Protein AF-A0A955HHZ6-F1 (afdb_monomer)

pLDDT: mean 84.8, std 12.8, range [32.69, 95.88]

Foldseek 3Di:
DDDPPDDPCVVPPDDPDDDAPQNCVVVVQKDWPQVLLVVLPDPATEIEGNVVLVQLCQDDPVPVVDDSSVSVSQVNNQVVVQCVVPVPDQKGWDWDQGDRPPDGIFIKIWHWDHNDPVRGIYIYIYGDDD

Radius of gyration: 17.29 Å; Cα contacts (8 Å, |Δi|>4): 188; chains: 1; bounding box: 43×33×48 Å

Nearest PDB structures (foldseek):
  3wfp-assembly9_A  TM=2.732E-01  e=7.046E-01  Aquifex aeolicus VF5
  1uzx-assembly1_A  TM=2.539E-01  e=1.707E+00  Saccharomyces cerevisiae
  7z0s-assembly1_E  TM=3.407E-01  e=3.421E+00  Escherichia coli K-12
  3r42-assembly1_A  TM=2.459E-01  e=2.656E+00  Saccharomyces cerevisiae
  1ygr-assembly1_A  TM=2.178E-01  e=4.998E+00  Homo sapiens

Sequence (130 aa):
MKTTNDNSSDFFGNPVSIYTGQQAIEDGLLVEVTETAREAGFNWPVALTAEVWADIQAIPASQSHQDVSGRLWDVLSMLFFAIRRHKDAQRIDYSIIMHVGRKTNYFLTAEITLWNTDGAPMMVIKKRTV

Structure (mmCIF, N/CA/C/O backbone):
data_AF-A0A955HHZ6-F1
#
_entry.id   AF-A0A955HHZ6-F1
#
loop_
_atom_site.group_PDB
_atom_site.id
_atom_site.type_symbol
_atom_site.label_atom_id
_atom_site.label_alt_id
_atom_site.label_comp_id
_atom_site.label_asym_id
_atom_site.label_entity_id
_atom_site.label_seq_id
_atom_site.pdbx_PDB_ins_code
_atom_site.Cartn_x
_atom_site.Cartn_y
_atom_site.Cartn_z
_atom_site.occupancy
_atom_site.B_iso_or_equiv
_atom_site.auth_seq_id
_atom_site.auth_comp_id
_atom_site.auth_asym_id
_atom_site.auth_atom_id
_atom_site.pdbx_PDB_model_num
ATOM 1 N N . MET A 1 1 ? -24.095 14.228 26.379 1.00 36.22 1 MET A N 1
ATOM 2 C CA . MET A 1 1 ? -24.636 12.953 25.860 1.00 36.22 1 MET A CA 1
ATOM 3 C C . MET A 1 1 ? -23.479 11.980 25.719 1.00 36.22 1 MET A C 1
ATOM 5 O O . MET A 1 1 ? -22.591 12.255 24.929 1.00 36.22 1 MET A O 1
ATOM 9 N N . LYS A 1 2 ? -23.425 10.924 26.539 1.00 32.69 2 LYS A N 1
ATOM 10 C CA . LYS A 1 2 ? -22.454 9.831 26.387 1.00 32.69 2 LYS A CA 1
ATOM 11 C C . LYS A 1 2 ? -23.170 8.713 25.629 1.00 32.69 2 LYS A C 1
ATOM 13 O O . LYS A 1 2 ? -24.117 8.151 26.165 1.00 32.69 2 LYS A O 1
ATOM 18 N N . THR A 1 3 ? -22.793 8.456 24.384 1.00 38.00 3 THR A N 1
ATOM 19 C CA . THR A 1 3 ? -23.260 7.281 23.643 1.00 38.00 3 THR A CA 1
ATOM 20 C C . THR A 1 3 ? -22.438 6.085 24.104 1.00 38.00 3 THR A C 1
ATOM 22 O O . THR A 1 3 ? -21.290 5.929 23.698 1.00 38.00 3 THR A O 1
ATOM 25 N N . THR A 1 4 ? -23.008 5.283 25.001 1.00 44.34 4 THR A N 1
ATOM 26 C CA . THR A 1 4 ? -22.549 3.916 25.264 1.00 44.34 4 THR A CA 1
ATOM 27 C C . THR A 1 4 ? -22.795 3.119 23.990 1.00 44.34 4 THR A C 1
ATOM 29 O O . THR A 1 4 ? -23.947 2.937 23.608 1.00 44.34 4 THR A O 1
ATOM 32 N N . ASN A 1 5 ? -21.731 2.717 23.304 1.00 53.72 5 ASN A N 1
ATOM 33 C CA . ASN A 1 5 ? -21.819 1.825 22.156 1.00 53.72 5 ASN A CA 1
ATOM 34 C C . ASN A 1 5 ? -20.865 0.656 22.398 1.00 53.72 5 ASN A C 1
ATOM 36 O O . ASN A 1 5 ? -19.811 0.568 21.785 1.00 53.72 5 ASN A O 1
ATOM 40 N N . ASP A 1 6 ? -21.240 -0.183 23.354 1.00 57.75 6 ASP A N 1
ATOM 41 C CA . ASP A 1 6 ? -20.723 -1.537 23.517 1.00 57.75 6 ASP A CA 1
ATOM 42 C C . ASP A 1 6 ? -21.920 -2.475 23.363 1.00 57.75 6 ASP A C 1
ATOM 44 O O . ASP A 1 6 ? -23.035 -2.069 23.693 1.00 57.75 6 ASP A O 1
ATOM 48 N N . ASN A 1 7 ? -21.676 -3.688 22.855 1.00 54.22 7 ASN A N 1
ATOM 49 C CA . ASN A 1 7 ? -22.589 -4.845 22.731 1.00 54.22 7 ASN A CA 1
ATOM 50 C C . ASN A 1 7 ? -22.816 -5.350 21.289 1.00 54.22 7 ASN A C 1
ATOM 52 O O . ASN A 1 7 ? -23.887 -5.849 20.954 1.00 54.22 7 ASN A O 1
ATOM 56 N N . SER A 1 8 ? -21.802 -5.300 20.420 1.00 57.69 8 SER A N 1
ATOM 57 C CA . SER A 1 8 ? -21.743 -6.207 19.256 1.00 57.69 8 SER A CA 1
ATOM 58 C C . SER A 1 8 ? -21.331 -7.634 19.665 1.00 57.69 8 SER A C 1
ATOM 60 O O . SER A 1 8 ? -21.800 -8.610 19.076 1.00 57.69 8 SER A O 1
ATOM 62 N N . SER A 1 9 ? -20.514 -7.760 20.717 1.00 58.25 9 SER A N 1
ATOM 63 C CA . SER A 1 9 ? -20.051 -9.022 21.316 1.00 58.25 9 SER A CA 1
ATOM 64 C C . SER A 1 9 ? -21.165 -9.843 21.970 1.00 58.25 9 SER A C 1
ATOM 66 O O . SER A 1 9 ? -21.110 -11.068 21.944 1.00 58.25 9 SER A O 1
ATOM 68 N N . ASP A 1 10 ? -22.204 -9.194 22.502 1.00 64.06 10 ASP A N 1
ATOM 69 C CA . ASP A 1 10 ? -23.335 -9.876 23.152 1.00 64.06 10 ASP A CA 1
ATOM 70 C C . ASP A 1 10 ? -24.246 -10.609 22.157 1.00 64.06 10 ASP A C 1
ATOM 72 O O . ASP A 1 10 ? -24.939 -11.554 22.528 1.00 64.06 10 ASP A O 1
ATOM 76 N N . PHE A 1 11 ? -24.250 -10.189 20.886 1.00 62.09 11 PHE A N 1
ATOM 77 C CA . PHE A 1 11 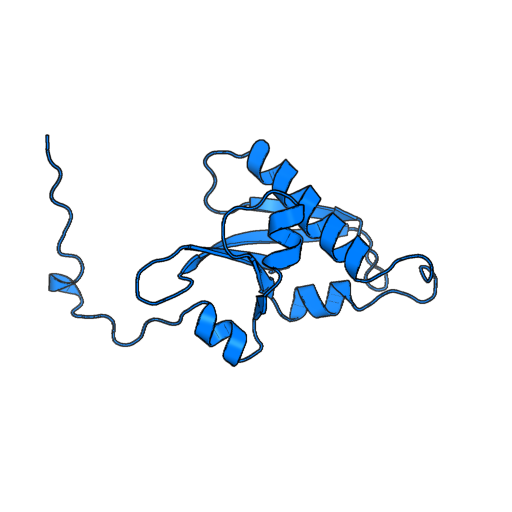? -25.103 -10.776 19.851 1.00 62.09 11 PHE A CA 1
ATOM 78 C C . PHE A 1 11 ? -24.387 -11.854 19.023 1.00 62.09 11 PHE A C 1
ATOM 80 O O . PHE A 1 11 ? -25.002 -12.854 18.659 1.00 62.09 11 PHE A O 1
ATOM 87 N N . PHE A 1 12 ? -23.094 -11.675 18.731 1.00 71.00 12 PHE A N 1
ATOM 88 C CA . PHE A 1 12 ? -22.313 -12.597 17.890 1.00 71.00 12 PHE A CA 1
ATOM 89 C C . PHE A 1 12 ? -21.302 -13.460 18.665 1.00 71.00 12 PHE A C 1
ATOM 91 O O . PHE A 1 12 ? -20.676 -14.338 18.072 1.00 71.00 12 PHE A O 1
ATOM 98 N N . GLY A 1 13 ? -21.155 -13.251 19.978 1.00 71.56 13 GLY A N 1
ATOM 99 C CA . GLY A 1 13 ? -20.085 -13.853 20.773 1.00 71.56 13 GLY A CA 1
ATOM 100 C C . GLY A 1 13 ? -18.715 -13.233 20.474 1.00 71.56 13 GLY A C 1
ATOM 101 O O . GLY A 1 13 ? -18.577 -12.325 19.651 1.00 71.56 13 GLY A O 1
ATOM 102 N N . ASN A 1 14 ? -17.678 -13.720 21.159 1.00 76.12 14 ASN A N 1
ATOM 103 C CA . ASN A 1 14 ? -16.305 -13.300 20.877 1.00 76.12 14 ASN A CA 1
ATOM 104 C C . ASN A 1 14 ? -15.889 -13.742 19.458 1.00 76.12 14 ASN A C 1
ATOM 106 O O . ASN A 1 14 ? -16.220 -14.863 19.060 1.00 76.12 14 ASN A O 1
ATOM 110 N N . PRO A 1 15 ? -15.136 -12.914 18.709 1.00 74.00 15 PRO A N 1
ATOM 111 C CA . PRO A 1 15 ? -14.604 -13.294 17.403 1.00 74.00 15 PRO A CA 1
ATOM 112 C C . PRO A 1 15 ? -13.842 -14.624 17.471 1.00 74.00 15 PRO A C 1
ATOM 114 O O . PRO A 1 15 ? -12.986 -14.806 18.335 1.00 74.00 15 PRO A O 1
ATOM 117 N N . VAL A 1 16 ? -14.133 -15.547 16.547 1.00 76.56 16 VAL A N 1
ATOM 118 C CA . VAL A 1 16 ? -13.488 -16.877 16.494 1.00 76.56 16 VAL A CA 1
ATOM 119 C C . VAL A 1 16 ? -12.017 -16.771 16.072 1.00 76.56 16 VAL A C 1
ATOM 121 O O . VAL A 1 16 ? -11.183 -17.553 16.521 1.00 76.56 16 VAL A O 1
ATOM 124 N N . SER A 1 17 ? -11.686 -15.799 15.219 1.00 72.56 17 SER A N 1
ATOM 125 C CA . SER A 1 17 ? -10.315 -15.457 14.839 1.00 72.56 17 SER A CA 1
ATOM 126 C C . SER A 1 17 ? -10.266 -14.035 14.274 1.00 72.56 17 SER A C 1
ATOM 128 O O . SER A 1 17 ? -11.177 -13.629 13.549 1.00 72.56 17 SER A O 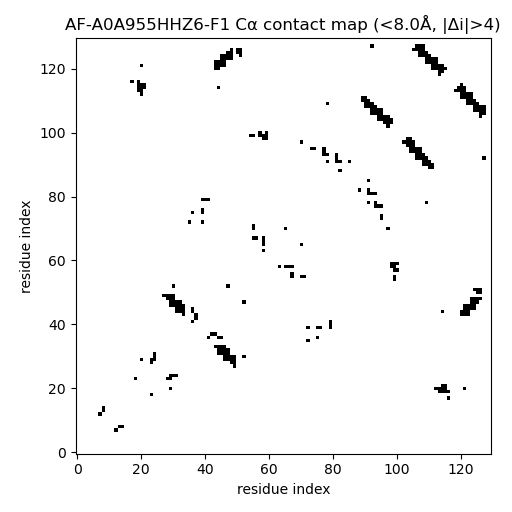1
ATOM 130 N N . ILE A 1 18 ? -9.218 -13.281 14.611 1.00 78.12 18 ILE A N 1
ATOM 131 C CA . ILE A 1 18 ? -8.914 -11.963 14.043 1.00 78.12 18 ILE A CA 1
ATOM 132 C C . ILE A 1 18 ? -7.622 -12.122 13.251 1.00 78.12 18 ILE A C 1
ATOM 134 O O . ILE A 1 18 ? -6.581 -12.409 13.839 1.00 78.12 18 ILE A O 1
ATOM 138 N N . TYR A 1 19 ? -7.699 -11.939 11.933 1.00 79.81 19 TYR A N 1
ATOM 139 C CA . TYR A 1 19 ? -6.524 -11.972 11.070 1.00 79.81 19 TYR A CA 1
ATOM 140 C C . TYR A 1 19 ? -5.868 -10.593 11.040 1.00 79.81 19 TYR A C 1
ATOM 142 O O . TYR A 1 19 ? -6.513 -9.607 10.672 1.00 79.81 19 TYR A O 1
ATOM 150 N N . THR A 1 20 ? -4.617 -10.509 11.480 1.00 86.06 20 THR A N 1
ATOM 151 C CA . THR A 1 20 ? -3.920 -9.231 11.673 1.00 86.06 20 THR A CA 1
ATOM 152 C C . THR A 1 20 ? -2.969 -8.917 10.521 1.00 86.06 20 THR A C 1
ATOM 154 O O . THR A 1 20 ? -2.496 -9.808 9.816 1.00 86.06 20 THR A O 1
ATOM 157 N N . GLY A 1 21 ? -2.640 -7.635 10.340 1.00 81.38 21 GLY A N 1
ATOM 158 C CA . GLY A 1 21 ? -1.599 -7.211 9.403 1.00 81.38 21 GLY A CA 1
ATOM 159 C C . GLY A 1 21 ? -0.248 -7.866 9.702 1.00 81.38 21 GLY A C 1
ATOM 160 O O . GLY A 1 21 ? 0.457 -8.245 8.772 1.00 81.38 21 GLY A O 1
ATOM 161 N N . GLN A 1 22 ? 0.069 -8.082 10.982 1.00 85.50 22 GLN A N 1
ATOM 162 C CA . GLN A 1 22 ? 1.270 -8.813 11.385 1.00 85.50 22 GLN A CA 1
ATOM 163 C C . GLN A 1 22 ? 1.276 -10.259 10.857 1.00 85.50 22 GLN A C 1
ATOM 165 O O . GLN A 1 22 ? 2.258 -10.674 10.247 1.00 85.50 22 GLN A O 1
ATOM 170 N N . GLN A 1 23 ? 0.171 -10.997 11.010 1.00 85.81 23 GLN A N 1
ATOM 171 C CA . GLN A 1 23 ? 0.050 -12.356 10.461 1.00 85.81 23 GLN A CA 1
ATOM 172 C C . GLN A 1 23 ? 0.168 -12.358 8.933 1.00 85.81 23 GLN A C 1
ATOM 174 O O . GLN A 1 23 ? 0.853 -13.198 8.363 1.00 85.81 23 GLN A O 1
ATOM 179 N N . ALA A 1 24 ? -0.420 -11.369 8.259 1.00 86.50 24 ALA A N 1
ATOM 180 C CA . ALA A 1 24 ? -0.322 -11.251 6.806 1.00 86.50 24 ALA A CA 1
ATOM 181 C C . ALA A 1 24 ? 1.108 -10.977 6.301 1.00 86.50 24 ALA A C 1
ATOM 183 O O . ALA A 1 24 ? 1.441 -11.359 5.177 1.00 86.50 24 ALA A O 1
ATOM 184 N N . ILE A 1 25 ? 1.958 -10.327 7.104 1.00 89.38 25 ILE A N 1
ATOM 185 C CA . ILE A 1 25 ? 3.392 -10.187 6.804 1.00 89.38 25 ILE A CA 1
ATOM 186 C C . ILE A 1 25 ? 4.119 -11.512 7.023 1.00 89.38 25 ILE A C 1
ATOM 188 O O . ILE A 1 25 ? 4.919 -11.907 6.177 1.00 89.38 25 ILE A O 1
ATOM 192 N N . GLU A 1 26 ? 3.840 -12.201 8.131 1.00 88.75 26 GLU A N 1
ATOM 193 C CA . GLU A 1 26 ? 4.430 -13.511 8.441 1.00 88.75 26 GLU A CA 1
ATOM 194 C C . GLU A 1 26 ? 4.105 -14.547 7.349 1.00 88.75 26 GLU A C 1
ATOM 196 O O . GLU A 1 26 ? 4.977 -15.316 6.944 1.00 88.75 26 GLU A O 1
ATOM 201 N N . ASP A 1 27 ? 2.894 -14.485 6.789 1.00 89.00 27 ASP A N 1
ATOM 202 C CA . ASP A 1 27 ? 2.440 -15.315 5.668 1.00 89.00 27 ASP A CA 1
ATOM 203 C C . ASP A 1 27 ? 2.995 -14.863 4.298 1.00 89.00 27 ASP A C 1
ATOM 205 O O . ASP A 1 27 ? 2.747 -15.503 3.274 1.00 89.00 27 ASP A O 1
ATOM 209 N N . GLY A 1 28 ? 3.735 -13.748 4.242 1.00 88.50 28 GLY A N 1
ATOM 210 C CA . GLY A 1 28 ? 4.322 -13.200 3.014 1.00 88.50 28 GLY A CA 1
ATOM 211 C C . GLY A 1 28 ? 3.314 -12.566 2.049 1.00 88.50 28 GLY A C 1
ATOM 212 O O . GLY A 1 28 ? 3.647 -12.308 0.891 1.00 88.50 28 GLY A O 1
ATOM 213 N N . LEU A 1 29 ? 2.083 -12.307 2.497 1.00 91.56 29 LEU A N 1
ATOM 214 C CA . LEU A 1 29 ? 1.045 -11.638 1.704 1.00 91.56 29 LEU A CA 1
ATOM 215 C C . LEU A 1 29 ? 1.241 -10.120 1.676 1.00 91.56 29 LEU A C 1
ATOM 217 O O . LEU A 1 29 ? 0.887 -9.463 0.689 1.00 91.56 29 LEU A O 1
ATOM 221 N N . LEU A 1 30 ? 1.806 -9.572 2.753 1.00 93.12 30 LEU A N 1
ATOM 222 C CA . LEU A 1 30 ? 2.147 -8.166 2.907 1.00 93.12 30 LEU A CA 1
ATOM 223 C C . LEU A 1 30 ? 3.656 -7.981 3.079 1.00 93.12 30 LEU A C 1
ATOM 225 O O . LEU A 1 30 ? 4.335 -8.772 3.724 1.00 93.12 30 LEU A O 1
ATOM 229 N N . VAL A 1 31 ? 4.167 -6.889 2.524 1.00 94.19 31 VAL A N 1
ATOM 230 C CA . VAL A 1 31 ? 5.549 -6.439 2.666 1.00 94.19 31 VAL A CA 1
ATOM 231 C C . VAL A 1 31 ? 5.527 -5.108 3.394 1.00 94.19 31 VAL A C 1
ATOM 233 O O . VAL A 1 31 ? 4.962 -4.131 2.895 1.00 94.19 31 VAL A O 1
ATOM 236 N N . GLU A 1 32 ? 6.114 -5.076 4.587 1.00 94.38 32 GLU A N 1
ATOM 237 C CA . GLU A 1 32 ? 6.219 -3.856 5.379 1.00 94.38 32 GLU A CA 1
ATOM 238 C C . GLU A 1 32 ? 7.209 -2.873 4.741 1.00 94.38 32 GLU A C 1
ATOM 240 O O . GLU A 1 32 ? 8.330 -3.234 4.387 1.00 94.38 32 GLU A O 1
ATOM 245 N N . VAL A 1 33 ? 6.794 -1.611 4.619 1.00 95.19 33 VAL A N 1
ATOM 246 C CA . VAL A 1 33 ? 7.599 -0.503 4.078 1.00 95.19 33 VAL A CA 1
ATOM 247 C C . VAL A 1 33 ? 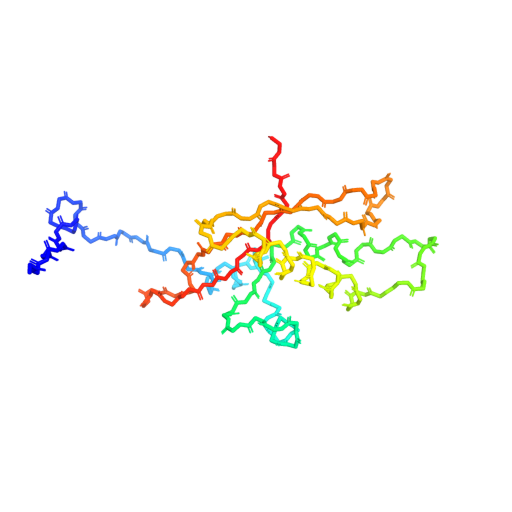7.568 0.727 4.991 1.00 95.19 33 VAL A C 1
ATOM 249 O O . VAL A 1 33 ? 7.766 1.857 4.544 1.00 95.19 33 VAL A O 1
ATOM 252 N N . THR A 1 34 ? 7.307 0.514 6.285 1.00 93.56 34 THR A N 1
ATOM 253 C CA . THR A 1 34 ? 7.104 1.570 7.288 1.00 93.56 34 THR A CA 1
ATOM 254 C C . THR A 1 34 ? 8.271 2.557 7.358 1.00 93.56 34 THR A C 1
ATOM 256 O O . THR A 1 34 ? 8.031 3.757 7.458 1.00 93.56 34 THR A O 1
ATOM 259 N N . GLU A 1 35 ? 9.520 2.096 7.257 1.00 94.06 35 GLU A N 1
ATOM 260 C CA . GLU A 1 35 ? 10.696 2.976 7.339 1.00 94.06 35 GLU A CA 1
ATOM 261 C C . GLU A 1 35 ? 10.717 4.018 6.209 1.00 94.06 35 GLU A C 1
ATOM 263 O O . GLU A 1 35 ? 10.743 5.218 6.475 1.00 94.06 35 GLU A O 1
ATOM 268 N N . THR A 1 36 ? 10.574 3.593 4.950 1.00 93.75 36 THR A N 1
ATOM 269 C CA . THR A 1 36 ? 10.480 4.521 3.807 1.00 93.75 36 THR A CA 1
ATOM 270 C C . THR A 1 36 ? 9.197 5.356 3.853 1.00 93.75 36 THR A C 1
ATOM 272 O O . THR A 1 36 ? 9.187 6.523 3.465 1.00 93.75 36 THR A O 1
ATOM 275 N N . ALA A 1 37 ? 8.095 4.800 4.362 1.00 93.25 37 ALA A N 1
ATOM 276 C CA . ALA A 1 37 ? 6.855 5.552 4.528 1.00 93.25 37 ALA A CA 1
ATOM 277 C C . ALA A 1 37 ? 6.992 6.689 5.555 1.00 93.25 37 ALA A C 1
ATOM 279 O O . ALA A 1 37 ? 6.443 7.771 5.341 1.00 93.25 37 ALA A O 1
ATOM 280 N N . ARG A 1 38 ? 7.760 6.501 6.633 1.00 93.88 38 ARG A N 1
ATOM 281 C CA . ARG A 1 38 ? 8.052 7.577 7.594 1.00 93.88 38 ARG A CA 1
ATOM 282 C C . ARG A 1 38 ? 8.791 8.733 6.938 1.00 93.88 38 ARG A C 1
ATOM 284 O O . ARG A 1 38 ? 8.422 9.885 7.157 1.00 93.88 38 ARG A O 1
ATOM 291 N N . GLU A 1 39 ? 9.770 8.436 6.090 1.00 92.06 39 GLU A N 1
ATOM 292 C CA . GLU A 1 39 ? 10.489 9.451 5.311 1.00 92.06 39 GLU A CA 1
ATOM 293 C C . GLU A 1 39 ? 9.551 10.216 4.363 1.00 92.06 39 GLU A C 1
ATOM 295 O O . GLU A 1 39 ? 9.675 11.432 4.212 1.00 92.06 39 GLU A O 1
ATOM 300 N N . ALA A 1 40 ? 8.562 9.533 3.777 1.00 89.44 40 ALA A N 1
ATOM 301 C CA . ALA A 1 40 ? 7.532 10.145 2.935 1.00 89.44 40 ALA A CA 1
ATOM 302 C C . ALA A 1 40 ? 6.451 10.924 3.724 1.00 89.44 40 ALA A C 1
ATOM 304 O O . ALA A 1 40 ? 5.586 11.560 3.118 1.00 89.44 40 ALA A O 1
ATOM 305 N N . GLY A 1 41 ? 6.492 10.906 5.064 1.00 90.06 41 GLY A N 1
ATOM 306 C CA . GLY A 1 41 ? 5.606 11.680 5.941 1.00 90.06 41 GLY A CA 1
ATOM 307 C C . GLY A 1 41 ? 4.426 10.909 6.544 1.00 90.06 41 GLY A C 1
ATOM 308 O O . GLY A 1 41 ? 3.489 11.533 7.051 1.00 90.06 41 GLY A O 1
ATOM 309 N N . PHE A 1 42 ? 4.437 9.574 6.500 1.00 91.56 42 PHE A N 1
ATOM 310 C CA . PHE A 1 42 ? 3.423 8.738 7.146 1.00 91.56 42 PHE A CA 1
ATOM 311 C C . PHE A 1 42 ? 3.756 8.480 8.622 1.00 91.56 42 PHE A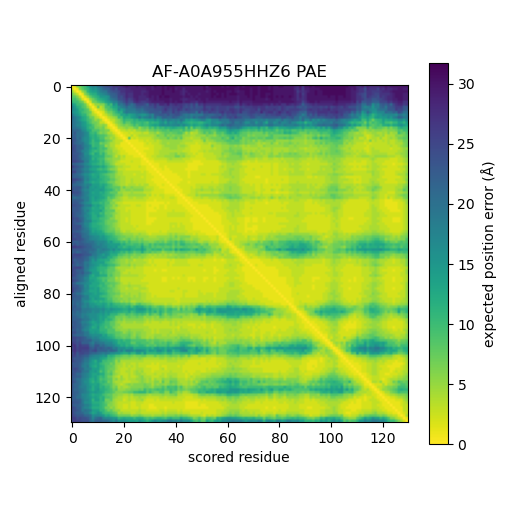 C 1
ATOM 313 O O . PHE A 1 42 ? 4.889 8.173 8.980 1.00 91.56 42 PHE A O 1
ATOM 320 N N . ASN A 1 43 ? 2.736 8.551 9.484 1.00 89.75 43 ASN A N 1
ATOM 321 C CA . ASN A 1 43 ? 2.873 8.299 10.927 1.00 89.75 43 ASN A CA 1
ATOM 322 C C . ASN A 1 43 ? 2.428 6.891 11.355 1.00 89.75 43 ASN A C 1
ATOM 324 O O . ASN A 1 43 ? 2.672 6.492 12.492 1.00 89.75 43 ASN A O 1
ATOM 328 N N . TRP A 1 44 ? 1.742 6.156 10.482 1.00 89.00 44 TRP A N 1
ATOM 329 C CA . TRP A 1 44 ? 1.249 4.805 10.756 1.00 89.00 44 TRP A CA 1
ATOM 330 C C . TRP A 1 44 ? 2.089 3.765 10.011 1.00 89.00 44 TRP A C 1
ATOM 332 O O . TRP A 1 44 ? 2.664 4.112 8.977 1.00 89.00 44 TRP A O 1
ATOM 342 N N . PRO A 1 45 ? 2.149 2.509 10.494 1.00 92.44 45 PRO A N 1
ATOM 343 C CA . PRO A 1 45 ? 2.736 1.408 9.738 1.00 92.44 45 PRO A CA 1
ATOM 344 C C . PRO A 1 45 ? 2.112 1.298 8.348 1.00 92.44 45 PRO A C 1
ATOM 346 O O . PRO A 1 45 ? 0.890 1.423 8.201 1.00 92.44 45 PRO A O 1
ATOM 349 N N . VAL A 1 46 ? 2.946 1.062 7.335 1.00 94.56 46 VAL A N 1
ATOM 350 C CA . VAL A 1 46 ? 2.508 0.942 5.938 1.00 94.56 46 VAL A CA 1
ATOM 351 C C . VAL A 1 46 ? 3.028 -0.360 5.353 1.00 94.56 46 VAL A C 1
ATOM 353 O O . VAL A 1 46 ? 4.215 -0.663 5.458 1.00 94.56 46 VAL A O 1
ATOM 356 N N . ALA A 1 47 ? 2.146 -1.110 4.698 1.00 95.69 47 ALA A N 1
ATOM 357 C CA . ALA A 1 47 ? 2.503 -2.296 3.936 1.00 95.69 47 ALA A CA 1
ATOM 358 C C . ALA A 1 47 ? 1.943 -2.264 2.517 1.00 95.69 47 ALA A C 1
ATOM 360 O O . ALA A 1 47 ? 0.913 -1.655 2.225 1.00 95.69 47 ALA A O 1
ATOM 361 N N . LEU A 1 48 ? 2.628 -2.982 1.638 1.00 95.88 48 LEU A N 1
ATOM 362 C CA . LEU A 1 48 ? 2.212 -3.265 0.273 1.00 95.88 48 LEU A CA 1
ATOM 363 C C . LEU A 1 48 ? 1.813 -4.732 0.176 1.00 95.88 48 LEU A C 1
ATOM 365 O O . LEU A 1 48 ? 2.449 -5.586 0.782 1.00 95.88 48 LEU A O 1
ATOM 369 N N . THR A 1 49 ? 0.818 -5.061 -0.639 1.00 95.38 49 THR A N 1
ATOM 370 C CA . THR A 1 49 ? 0.620 -6.469 -1.030 1.00 95.38 49 THR A CA 1
ATOM 371 C C . THR A 1 49 ? 1.842 -7.005 -1.777 1.00 95.38 49 THR A C 1
ATOM 373 O O . THR A 1 49 ? 2.481 -6.259 -2.524 1.00 95.38 49 THR A O 1
ATOM 376 N N . ALA A 1 50 ? 2.115 -8.304 -1.648 1.00 93.00 50 ALA A N 1
ATOM 377 C CA . ALA A 1 50 ? 3.201 -8.974 -2.362 1.00 93.00 50 ALA A CA 1
ATOM 378 C C . ALA A 1 50 ? 3.135 -8.760 -3.887 1.00 93.00 50 ALA A C 1
ATOM 380 O O . ALA A 1 50 ? 4.172 -8.619 -4.529 1.00 93.00 50 ALA A O 1
ATOM 381 N N . GLU A 1 51 ? 1.929 -8.657 -4.463 1.00 93.56 51 GLU A N 1
ATOM 382 C CA . GLU A 1 51 ? 1.747 -8.333 -5.885 1.00 93.56 51 GLU A CA 1
ATOM 383 C C . GLU A 1 51 ? 2.306 -6.945 -6.232 1.00 93.56 51 GLU A C 1
ATOM 385 O O . GLU A 1 51 ? 3.098 -6.807 -7.162 1.00 93.56 51 GLU A O 1
ATOM 390 N N . VAL A 1 52 ? 1.935 -5.913 -5.467 1.00 93.94 52 VAL A N 1
ATOM 391 C 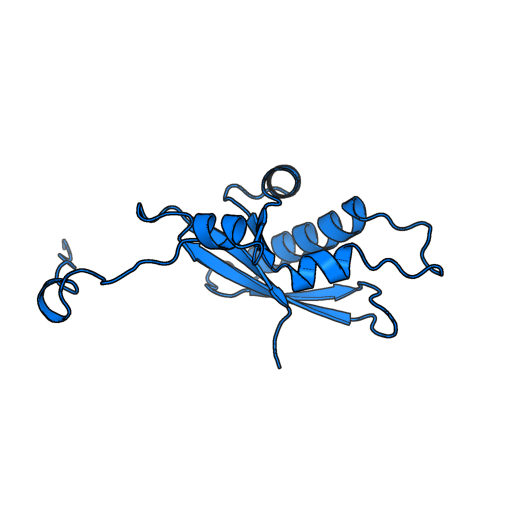CA . VAL A 1 52 ? 2.439 -4.547 -5.684 1.00 93.94 52 VAL A CA 1
ATOM 392 C C . VAL A 1 52 ? 3.952 -4.496 -5.477 1.00 93.94 52 VAL A C 1
ATOM 394 O O . VAL A 1 52 ? 4.657 -3.860 -6.257 1.00 93.94 52 VAL A O 1
ATOM 397 N N . TRP A 1 53 ? 4.469 -5.198 -4.467 1.00 95.19 53 TRP A N 1
ATOM 398 C CA . TRP A 1 53 ? 5.908 -5.274 -4.223 1.00 95.19 53 TRP A CA 1
ATOM 399 C C . TRP A 1 53 ? 6.672 -5.955 -5.368 1.00 95.19 53 TRP A C 1
ATOM 401 O O . TRP A 1 53 ? 7.746 -5.496 -5.764 1.00 95.19 53 TRP A O 1
ATOM 411 N N . ALA A 1 54 ? 6.122 -7.026 -5.941 1.00 93.31 54 ALA A N 1
ATOM 412 C CA . ALA A 1 54 ? 6.691 -7.674 -7.118 1.00 93.31 54 ALA A CA 1
ATOM 413 C C . ALA A 1 54 ? 6.681 -6.738 -8.340 1.00 93.31 54 ALA A C 1
ATOM 415 O O . ALA A 1 54 ? 7.685 -6.640 -9.045 1.00 93.31 54 ALA A O 1
ATOM 416 N N . ASP A 1 55 ? 5.590 -5.997 -8.551 1.00 92.50 55 ASP A N 1
ATOM 417 C CA . ASP A 1 55 ? 5.461 -5.031 -9.649 1.00 92.50 55 ASP A CA 1
ATOM 418 C C . ASP A 1 55 ? 6.459 -3.856 -9.513 1.00 92.50 55 ASP A C 1
ATOM 420 O O . ASP A 1 55 ? 7.028 -3.404 -10.512 1.00 92.50 55 ASP A O 1
ATOM 424 N N . ILE A 1 56 ? 6.733 -3.391 -8.288 1.00 92.00 56 ILE A N 1
ATOM 425 C CA . ILE A 1 56 ? 7.763 -2.373 -8.011 1.00 92.00 56 ILE A CA 1
ATOM 426 C C . ILE A 1 56 ? 9.153 -2.897 -8.401 1.00 92.00 56 ILE A C 1
ATOM 428 O O . ILE A 1 56 ? 9.897 -2.199 -9.093 1.00 92.00 56 ILE A O 1
ATOM 432 N N . GLN A 1 57 ? 9.483 -4.135 -8.017 1.00 91.88 57 GLN A N 1
ATOM 433 C CA . GLN A 1 57 ? 10.769 -4.771 -8.330 1.00 91.88 57 GLN A CA 1
ATOM 434 C C . GLN A 1 57 ? 10.931 -5.133 -9.814 1.00 91.88 57 GLN A C 1
ATOM 436 O O . GLN A 1 57 ? 12.055 -5.233 -10.306 1.00 91.88 57 GLN A O 1
ATOM 441 N N . ALA A 1 58 ? 9.830 -5.313 -10.547 1.00 90.44 58 ALA A N 1
ATOM 442 C CA . ALA A 1 58 ? 9.825 -5.661 -11.965 1.00 90.44 58 ALA A CA 1
ATOM 443 C C . ALA A 1 58 ? 10.178 -4.455 -12.861 1.00 90.44 58 ALA A C 1
ATOM 445 O O . ALA A 1 58 ? 9.345 -3.925 -13.604 1.00 90.44 58 ALA A O 1
ATOM 446 N N . ILE A 1 59 ? 11.433 -4.005 -12.794 1.00 86.00 59 ILE A N 1
ATOM 447 C CA . ILE A 1 59 ? 11.958 -2.905 -13.611 1.00 86.00 59 ILE A CA 1
ATOM 448 C C . ILE A 1 59 ? 12.289 -3.423 -15.020 1.00 86.00 59 ILE A C 1
ATOM 450 O O . ILE A 1 59 ? 13.129 -4.313 -15.167 1.00 86.00 59 ILE A O 1
ATOM 454 N N . PRO A 1 60 ? 11.658 -2.894 -16.087 1.00 84.50 60 PRO A N 1
ATOM 455 C CA . PRO A 1 60 ? 12.001 -3.272 -17.451 1.00 84.50 60 PRO A CA 1
ATOM 456 C C . PRO A 1 60 ? 13.444 -2.887 -17.786 1.00 84.50 60 PRO A C 1
ATOM 458 O O . PRO A 1 60 ? 13.890 -1.798 -17.433 1.00 84.50 60 PRO A O 1
ATOM 461 N N . ALA A 1 61 ? 14.142 -3.716 -18.567 1.00 83.25 61 ALA A N 1
ATOM 462 C CA . ALA A 1 61 ? 15.519 -3.438 -18.994 1.00 83.25 61 ALA A CA 1
ATOM 463 C C . ALA A 1 61 ? 15.670 -2.100 -19.747 1.00 83.25 61 ALA A C 1
ATOM 465 O O . ALA A 1 61 ? 16.722 -1.473 -19.693 1.00 83.25 61 ALA A O 1
ATOM 466 N N . SER A 1 62 ? 14.608 -1.632 -20.415 1.00 81.75 62 SER A N 1
ATOM 467 C CA . SER A 1 62 ? 14.572 -0.324 -21.082 1.00 81.75 62 SER A CA 1
ATOM 468 C C . SER A 1 62 ? 14.583 0.868 -20.119 1.00 81.75 62 SER A C 1
ATOM 470 O O . SER A 1 62 ? 14.806 1.986 -20.562 1.00 81.75 62 SER A O 1
ATOM 472 N N . GLN A 1 63 ? 14.313 0.639 -18.831 1.00 81.12 63 GLN A N 1
ATOM 473 C CA . GLN A 1 63 ? 14.268 1.639 -17.764 1.00 81.12 63 GLN A CA 1
ATOM 474 C C . GLN A 1 63 ? 15.337 1.351 -16.698 1.00 81.12 63 GLN A C 1
ATOM 476 O O . GLN A 1 63 ? 15.102 1.546 -15.510 1.00 81.12 63 GLN A O 1
ATOM 481 N N . SER A 1 64 ? 16.524 0.888 -17.107 1.00 78.50 64 SER A N 1
ATOM 482 C CA . SER A 1 64 ? 17.624 0.505 -16.201 1.00 78.50 64 SER A CA 1
ATOM 483 C C . SER A 1 64 ? 18.152 1.638 -15.312 1.00 78.50 64 SER A C 1
ATOM 485 O O . SER A 1 64 ? 18.946 1.389 -14.413 1.00 78.50 64 SER A O 1
ATOM 487 N N . HIS A 1 65 ? 17.756 2.882 -15.586 1.00 83.56 65 HIS A N 1
ATOM 488 C CA . HIS A 1 65 ? 18.065 4.041 -14.753 1.00 83.56 65 HIS A CA 1
ATOM 489 C C . HIS A 1 65 ? 17.122 4.183 -13.545 1.00 83.56 65 HIS A C 1
ATOM 491 O O . HIS A 1 65 ? 17.356 5.044 -12.701 1.00 83.56 65 HIS A O 1
ATOM 497 N N . GLN A 1 66 ? 16.018 3.429 -13.500 1.00 87.19 66 GLN A N 1
ATOM 498 C CA . GLN A 1 66 ? 15.108 3.394 -12.358 1.00 87.19 66 GLN A CA 1
ATOM 499 C C . GLN A 1 66 ? 15.584 2.355 -11.348 1.00 87.19 66 GLN A C 1
ATOM 501 O O . GLN A 1 66 ? 16.104 1.304 -11.722 1.00 87.19 66 GLN A O 1
ATOM 506 N N . ASP A 1 67 ? 15.334 2.624 -10.075 1.00 90.81 67 ASP A N 1
ATOM 507 C CA . ASP A 1 67 ? 15.595 1.716 -8.971 1.00 90.81 67 ASP A CA 1
ATOM 508 C C . ASP A 1 67 ? 14.304 1.378 -8.206 1.00 90.81 67 ASP A C 1
ATOM 510 O O . ASP A 1 67 ? 13.245 1.992 -8.373 1.00 90.81 67 ASP A O 1
ATOM 514 N N . VAL A 1 68 ? 14.389 0.338 -7.376 1.00 92.31 68 VAL A N 1
ATOM 515 C CA . VAL A 1 68 ? 13.265 -0.150 -6.563 1.00 92.31 68 VAL A CA 1
ATOM 516 C C . VAL A 1 68 ? 12.851 0.912 -5.540 1.00 92.31 68 VAL A C 1
ATOM 518 O O . VAL A 1 68 ? 11.660 1.154 -5.351 1.00 92.31 68 VAL A O 1
ATOM 521 N N . SER A 1 69 ? 13.831 1.584 -4.931 1.00 92.56 69 SER A N 1
ATOM 522 C CA . SER A 1 69 ? 13.615 2.630 -3.930 1.00 92.56 69 SER A CA 1
ATOM 523 C C . SER A 1 69 ? 12.880 3.841 -4.506 1.00 92.56 69 SER A C 1
ATOM 525 O O . SER A 1 69 ? 11.924 4.310 -3.892 1.00 92.56 69 SER A O 1
ATOM 527 N N . GLY A 1 70 ? 13.247 4.312 -5.703 1.00 92.25 70 GLY A N 1
ATOM 528 C CA . GLY A 1 70 ? 12.556 5.411 -6.377 1.00 92.25 70 GLY A CA 1
ATOM 529 C C . GLY A 1 70 ? 11.116 5.062 -6.748 1.00 92.25 70 GLY A C 1
ATOM 530 O O . GLY A 1 70 ? 10.207 5.850 -6.505 1.00 92.25 70 GLY A O 1
ATOM 531 N N . ARG A 1 71 ? 10.865 3.842 -7.237 1.00 93.75 71 ARG A N 1
ATOM 532 C CA . ARG A 1 71 ? 9.494 3.378 -7.518 1.00 93.75 71 ARG A CA 1
ATOM 533 C C . ARG A 1 71 ? 8.637 3.281 -6.258 1.00 93.75 71 ARG A C 1
ATOM 535 O O . ARG A 1 71 ? 7.468 3.665 -6.280 1.00 93.75 71 ARG A O 1
ATOM 542 N N . LEU A 1 72 ? 9.207 2.791 -5.157 1.00 95.12 72 LEU A N 1
ATOM 543 C CA . LEU A 1 72 ? 8.538 2.795 -3.855 1.00 95.12 72 LEU A CA 1
ATOM 544 C C . LEU A 1 72 ? 8.225 4.230 -3.407 1.00 95.12 72 LEU A C 1
ATOM 546 O O . LEU A 1 72 ? 7.117 4.509 -2.946 1.00 95.12 72 LEU A O 1
ATOM 550 N N . TRP A 1 73 ? 9.169 5.150 -3.596 1.00 95.06 73 TRP A N 1
ATOM 551 C CA . TRP A 1 73 ? 8.979 6.558 -3.273 1.00 95.06 73 TRP A CA 1
ATOM 552 C C . TRP A 1 73 ? 7.843 7.199 -4.076 1.00 95.06 73 TRP A C 1
ATOM 554 O O . TRP A 1 73 ? 7.030 7.931 -3.507 1.00 95.06 73 TRP A O 1
ATOM 564 N N . ASP A 1 74 ? 7.734 6.885 -5.369 1.00 93.50 74 ASP A N 1
ATOM 565 C CA . ASP A 1 74 ? 6.641 7.346 -6.230 1.00 93.50 74 ASP A CA 1
ATOM 566 C C . ASP A 1 74 ? 5.279 6.849 -5.722 1.00 93.50 74 ASP A C 1
ATOM 568 O O . ASP A 1 74 ? 4.326 7.627 -5.618 1.00 93.50 74 ASP A O 1
ATOM 572 N N . VAL A 1 75 ? 5.188 5.566 -5.347 1.00 94.81 75 VAL A N 1
ATOM 573 C CA . VAL A 1 75 ? 3.975 4.949 -4.781 1.00 94.81 75 VAL A CA 1
ATOM 574 C C . VAL A 1 75 ? 3.529 5.665 -3.503 1.00 94.81 75 VAL A C 1
ATOM 576 O O . VAL A 1 75 ? 2.347 6.000 -3.371 1.00 94.81 75 VAL A O 1
ATOM 579 N N . LEU A 1 76 ? 4.461 5.909 -2.578 1.00 95.50 76 LEU A N 1
ATOM 580 C CA . LEU A 1 76 ? 4.191 6.525 -1.276 1.00 95.50 76 LEU A CA 1
ATOM 581 C C . LEU A 1 76 ? 3.875 8.020 -1.399 1.00 95.50 76 LEU A C 1
ATOM 583 O O . LEU A 1 76 ? 2.893 8.498 -0.829 1.00 95.50 76 LEU A O 1
ATOM 587 N N . SER A 1 77 ? 4.657 8.758 -2.186 1.00 94.06 77 SER A N 1
ATOM 588 C CA . SER A 1 77 ? 4.469 10.199 -2.385 1.00 94.06 77 SER A CA 1
ATOM 589 C C . SER A 1 77 ? 3.134 10.501 -3.063 1.00 94.06 77 SER A C 1
ATOM 591 O O . SER A 1 77 ? 2.405 11.402 -2.641 1.00 94.06 77 SER A O 1
ATOM 593 N N . MET A 1 78 ? 2.762 9.723 -4.086 1.00 94.12 78 MET A N 1
ATOM 594 C CA . MET A 1 78 ? 1.471 9.893 -4.757 1.00 94.12 78 MET A CA 1
ATOM 595 C C . MET A 1 78 ? 0.294 9.570 -3.839 1.00 94.12 78 MET A C 1
ATOM 597 O O . MET A 1 78 ? -0.710 10.286 -3.866 1.00 94.12 78 MET A O 1
ATOM 601 N N . LEU A 1 79 ? 0.427 8.560 -2.977 1.00 94.19 79 LEU A N 1
ATOM 602 C CA . LEU A 1 79 ? -0.575 8.285 -1.953 1.00 94.19 79 LEU A CA 1
ATOM 603 C C . LEU A 1 79 ? -0.711 9.448 -0.969 1.00 94.19 79 LEU A C 1
ATOM 605 O O . LEU A 1 79 ? -1.826 9.869 -0.664 1.00 94.19 79 LEU A O 1
ATOM 609 N N . PHE A 1 80 ? 0.406 10.007 -0.504 1.00 92.00 80 PHE A N 1
ATOM 610 C CA . PHE A 1 80 ? 0.391 11.138 0.419 1.00 92.00 80 PHE A CA 1
ATOM 611 C C . PHE A 1 80 ? -0.352 12.343 -0.178 1.00 92.00 80 PHE A C 1
ATOM 613 O O . PHE A 1 80 ? -1.205 12.949 0.479 1.00 92.00 80 PHE A O 1
ATOM 620 N N . PHE A 1 81 ? -0.111 12.661 -1.454 1.00 92.25 81 PHE A N 1
ATOM 621 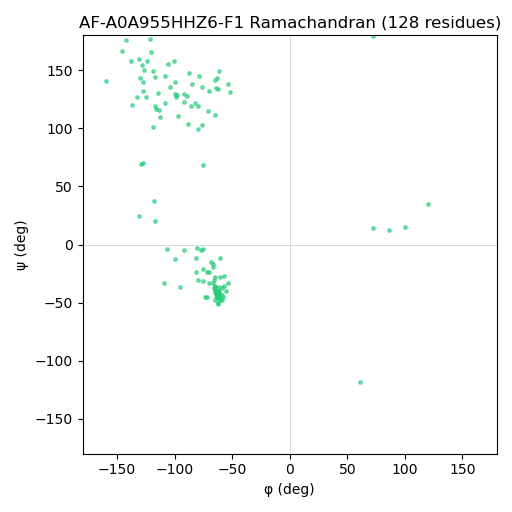C CA . PHE A 1 81 ? -0.868 13.704 -2.151 1.00 92.25 81 PHE A CA 1
ATOM 622 C C . PHE A 1 81 ? -2.354 13.358 -2.310 1.00 92.25 81 PHE A C 1
ATOM 624 O O . PHE A 1 81 ? -3.202 14.239 -2.131 1.00 92.25 81 PHE A O 1
ATOM 631 N N . ALA A 1 82 ? -2.689 12.098 -2.599 1.00 92.12 82 ALA A N 1
ATOM 632 C CA . ALA A 1 82 ? -4.073 11.648 -2.722 1.00 92.12 82 ALA A CA 1
ATOM 633 C C . ALA A 1 82 ? -4.840 11.769 -1.391 1.00 92.12 82 ALA A C 1
ATOM 635 O O . ALA A 1 82 ? -5.934 12.335 -1.367 1.00 92.12 82 ALA A O 1
ATOM 636 N N . ILE A 1 83 ? -4.242 11.350 -0.271 1.00 91.44 83 ILE A N 1
ATOM 637 C CA . ILE A 1 83 ? -4.826 11.484 1.076 1.00 91.44 83 ILE A CA 1
ATOM 638 C C . ILE A 1 83 ? -5.113 12.952 1.399 1.00 91.44 83 ILE A C 1
ATOM 640 O O . ILE A 1 83 ? -6.200 13.299 1.857 1.00 91.44 83 ILE A O 1
ATOM 644 N N . ARG A 1 84 ? -4.169 13.854 1.107 1.00 89.50 84 ARG A N 1
ATOM 645 C CA . ARG A 1 84 ? -4.349 15.293 1.368 1.00 89.50 84 ARG A CA 1
ATOM 646 C C . ARG A 1 84 ? -5.527 15.899 0.606 1.00 89.50 84 ARG A C 1
ATOM 648 O O . ARG A 1 84 ? -6.100 16.884 1.076 1.00 89.50 84 ARG A O 1
ATOM 655 N N . ARG A 1 85 ? -5.877 15.328 -0.550 1.00 89.56 85 ARG A N 1
ATOM 656 C CA . ARG A 1 85 ? -7.023 15.733 -1.373 1.00 89.56 85 ARG A CA 1
ATOM 657 C C . ARG A 1 85 ? -8.350 15.139 -0.883 1.00 89.56 85 ARG A C 1
ATOM 659 O O . ARG A 1 85 ? -9.393 15.733 -1.136 1.00 89.56 85 ARG A O 1
ATOM 666 N N . HIS A 1 86 ? -8.312 14.017 -0.165 1.00 84.69 86 HIS A N 1
ATOM 667 C CA . HIS A 1 86 ? -9.480 13.241 0.260 1.00 84.69 86 HIS A CA 1
ATOM 668 C C . HIS A 1 86 ? -9.433 12.945 1.770 1.00 84.69 86 HIS A C 1
ATOM 670 O O . HIS A 1 86 ? -9.236 11.808 2.188 1.00 84.69 86 HIS A O 1
ATOM 676 N N . LYS A 1 87 ? -9.613 13.984 2.597 1.00 74.00 87 LYS A N 1
ATOM 677 C CA . LYS A 1 87 ? -9.373 13.928 4.054 1.00 74.00 87 LYS A CA 1
ATOM 678 C C . LYS A 1 87 ? -10.323 13.026 4.855 1.00 74.00 87 LYS A C 1
ATOM 680 O O . LYS A 1 87 ? -9.945 12.611 5.942 1.00 74.00 87 LYS A O 1
ATOM 685 N N . ASP A 1 88 ? -11.491 12.690 4.307 1.00 80.38 88 ASP A N 1
ATOM 686 C CA . ASP A 1 88 ? -12.542 11.924 5.003 1.00 80.38 88 ASP A CA 1
ATOM 687 C C . ASP A 1 88 ? -12.834 10.564 4.345 1.00 80.38 88 ASP A C 1
ATOM 689 O O . ASP A 1 88 ? -13.907 9.985 4.513 1.00 80.38 88 ASP A O 1
ATOM 693 N N . ALA A 1 89 ? -11.898 10.050 3.546 1.00 82.44 89 ALA A N 1
ATOM 694 C CA . ALA A 1 89 ? -12.075 8.790 2.838 1.00 82.44 89 ALA A CA 1
ATOM 695 C C . ALA A 1 89 ? -11.406 7.625 3.584 1.00 82.44 89 ALA A C 1
ATOM 697 O O . ALA A 1 89 ? -10.223 7.668 3.907 1.00 82.44 89 ALA A O 1
ATOM 698 N N . GLN A 1 90 ? -12.163 6.546 3.804 1.00 83.38 90 GLN A N 1
ATOM 699 C CA . GLN A 1 90 ? -11.639 5.286 4.358 1.00 83.38 90 GLN A CA 1
ATOM 700 C C . GLN A 1 90 ? -10.828 4.477 3.337 1.00 83.38 90 GLN A C 1
ATOM 702 O O . GLN A 1 90 ? -10.029 3.617 3.702 1.00 83.38 90 GLN A O 1
ATOM 707 N N . ARG A 1 91 ? -11.053 4.754 2.051 1.00 89.81 91 ARG A N 1
ATOM 708 C CA . ARG A 1 91 ? -10.396 4.116 0.917 1.00 89.81 91 ARG A CA 1
ATOM 709 C C . ARG A 1 91 ? -9.935 5.192 -0.053 1.00 89.81 91 ARG A C 1
ATOM 711 O O . ARG A 1 91 ? -10.743 6.011 -0.490 1.00 89.81 91 ARG A O 1
ATOM 718 N N . ILE A 1 92 ? -8.656 5.161 -0.408 1.00 92.69 92 ILE A N 1
ATOM 719 C CA . ILE A 1 92 ? -8.047 6.106 -1.344 1.00 92.69 92 ILE A CA 1
ATOM 720 C C . ILE A 1 92 ? -7.651 5.354 -2.603 1.00 92.69 92 ILE A C 1
ATOM 722 O O . ILE A 1 92 ? -6.699 4.578 -2.596 1.00 92.69 92 ILE A O 1
ATOM 726 N N . ASP A 1 93 ? -8.368 5.609 -3.690 1.00 92.88 93 ASP A N 1
ATOM 727 C CA . ASP A 1 93 ? -7.973 5.133 -5.009 1.00 92.88 93 ASP A CA 1
ATOM 728 C C . ASP A 1 93 ? -7.119 6.204 -5.695 1.00 92.88 93 ASP A C 1
ATOM 730 O O . ASP A 1 93 ? -7.508 7.371 -5.779 1.00 92.88 93 ASP A O 1
ATOM 734 N N . TYR A 1 94 ? -5.960 5.808 -6.212 1.00 93.31 94 TYR A N 1
ATOM 735 C CA . TYR A 1 94 ? -5.049 6.699 -6.922 1.00 93.31 94 TYR A CA 1
ATOM 736 C C . TYR A 1 94 ? -4.335 5.962 -8.054 1.00 93.31 94 TYR A C 1
ATOM 738 O O . TYR A 1 94 ? -4.390 4.737 -8.171 1.00 93.31 94 TYR A O 1
ATOM 746 N N . SER A 1 95 ? -3.700 6.722 -8.939 1.00 92.25 95 SER A N 1
ATOM 747 C CA . SER A 1 95 ? -2.948 6.174 -10.063 1.00 92.25 95 SER A CA 1
ATOM 748 C C . SER A 1 95 ? -1.565 6.784 -10.123 1.00 92.25 95 SER A C 1
ATOM 750 O O . SER A 1 95 ? -1.418 7.989 -9.915 1.00 92.25 95 SER A O 1
ATOM 752 N N . ILE A 1 96 ? -0.586 5.970 -10.490 1.00 91.94 96 ILE A N 1
ATOM 753 C CA . ILE A 1 96 ? 0.786 6.398 -10.741 1.00 91.94 96 ILE A CA 1
ATOM 754 C C . ILE A 1 96 ? 1.219 5.980 -12.143 1.00 91.94 96 ILE A C 1
ATOM 756 O O . ILE A 1 96 ? 0.666 5.047 -12.736 1.00 91.94 96 ILE A O 1
ATOM 760 N N . ILE A 1 97 ? 2.228 6.670 -12.662 1.00 88.69 97 ILE A N 1
ATOM 761 C CA . ILE A 1 97 ? 2.935 6.252 -13.868 1.00 88.69 97 ILE A CA 1
ATOM 762 C C . ILE A 1 97 ? 4.057 5.323 -13.415 1.00 88.69 97 ILE A C 1
ATOM 764 O O . ILE A 1 97 ? 5.066 5.776 -12.889 1.00 88.69 97 ILE A O 1
ATOM 768 N N . MET A 1 98 ? 3.871 4.019 -13.596 1.00 86.88 98 MET A N 1
ATOM 769 C CA . MET A 1 98 ? 4.875 3.012 -13.269 1.00 86.88 98 MET A CA 1
ATOM 770 C C . MET A 1 98 ? 4.927 1.982 -14.389 1.00 86.88 98 MET A C 1
ATOM 772 O O . MET A 1 98 ? 3.935 1.324 -14.705 1.00 86.88 98 MET A O 1
ATOM 776 N N . HIS A 1 99 ? 6.100 1.855 -15.005 1.00 82.00 99 HIS A N 1
ATOM 777 C CA . HIS A 1 99 ? 6.309 0.926 -16.105 1.00 82.00 99 HIS A CA 1
ATOM 778 C C . HIS A 1 99 ? 6.439 -0.501 -15.580 1.00 82.00 99 HIS A C 1
ATOM 780 O O . HIS A 1 99 ? 7.506 -0.902 -15.109 1.00 82.00 99 HIS A O 1
ATOM 786 N N . VAL A 1 100 ? 5.362 -1.267 -15.727 1.00 80.00 100 VAL A N 1
ATOM 787 C CA . VAL A 1 100 ? 5.320 -2.701 -15.436 1.00 80.00 100 VAL A CA 1
ATOM 788 C C . VAL A 1 100 ? 4.978 -3.422 -16.739 1.00 80.00 100 VAL A C 1
ATOM 790 O O . VAL A 1 100 ? 3.839 -3.413 -17.219 1.00 80.00 100 VAL A O 1
ATOM 793 N N . GLY A 1 101 ? 6.000 -3.991 -17.383 1.00 77.19 101 GLY A N 1
ATOM 794 C CA . GLY A 1 101 ? 5.871 -4.599 -18.709 1.00 77.19 101 GLY A CA 1
ATOM 795 C C . GLY A 1 101 ? 5.416 -3.593 -19.777 1.00 77.19 101 GLY A C 1
ATOM 796 O O . GLY A 1 101 ? 6.114 -2.626 -20.065 1.00 77.19 101 GLY A O 1
ATOM 797 N N . ARG A 1 102 ? 4.247 -3.833 -20.392 1.00 68.12 102 ARG A N 1
ATOM 798 C CA . ARG A 1 102 ? 3.655 -2.967 -21.440 1.00 68.12 102 ARG A CA 1
ATOM 799 C C . ARG A 1 102 ? 2.700 -1.897 -20.902 1.00 68.12 102 ARG A C 1
ATOM 801 O O . ARG A 1 102 ? 2.171 -1.115 -21.689 1.00 68.12 102 ARG A O 1
ATOM 808 N N . LYS A 1 103 ? 2.415 -1.896 -19.598 1.00 72.62 103 LYS A N 1
ATOM 809 C CA . LYS A 1 103 ? 1.481 -0.954 -18.976 1.00 72.62 103 LYS A CA 1
ATOM 810 C C . LYS A 1 103 ? 2.255 0.174 -18.304 1.00 72.62 103 LYS A C 1
ATOM 81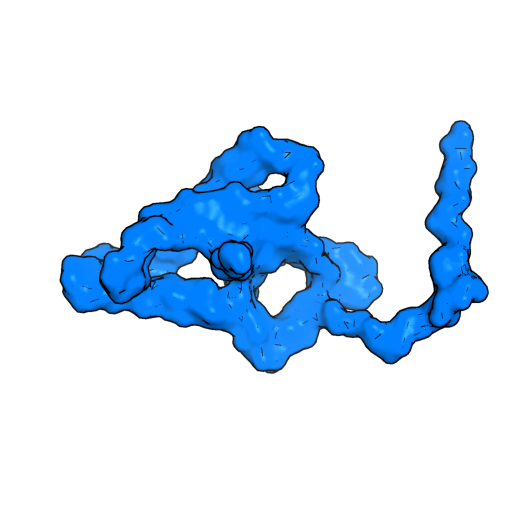2 O O . LYS A 1 103 ? 3.277 -0.062 -17.668 1.00 72.62 103 LYS A O 1
ATOM 817 N N . THR A 1 104 ? 1.727 1.383 -18.454 1.00 79.06 104 THR A N 1
ATOM 818 C CA . THR A 1 104 ? 2.312 2.610 -17.896 1.00 79.06 104 THR A CA 1
ATOM 819 C C . THR A 1 104 ? 1.472 3.164 -16.749 1.00 79.06 104 THR A C 1
ATOM 821 O O . THR A 1 104 ? 2.019 3.700 -15.796 1.00 79.06 104 THR A O 1
ATOM 824 N N . ASN A 1 105 ? 0.147 3.000 -16.807 1.00 85.50 105 ASN A N 1
ATOM 825 C CA . ASN A 1 105 ? -0.749 3.445 -15.743 1.00 85.50 105 ASN A CA 1
ATOM 826 C C . ASN A 1 105 ? -0.968 2.313 -14.745 1.00 85.50 105 ASN A C 1
ATOM 828 O O . ASN A 1 105 ? -1.445 1.235 -15.116 1.00 85.50 105 ASN A O 1
ATOM 832 N N . TYR A 1 106 ? -0.648 2.586 -13.487 1.00 89.62 106 TYR A N 1
ATOM 833 C CA . TYR A 1 106 ? -0.790 1.648 -12.390 1.00 89.62 106 TYR A CA 1
ATOM 834 C C . TYR A 1 106 ? -1.791 2.196 -11.376 1.00 89.62 106 TYR A C 1
ATOM 836 O O . TYR A 1 106 ? -1.603 3.286 -10.837 1.00 89.62 106 TYR A O 1
ATOM 844 N N . PHE A 1 107 ? -2.884 1.465 -11.162 1.00 92.62 107 PHE A N 1
ATOM 845 C CA . PHE A 1 107 ? -3.961 1.868 -10.261 1.00 92.62 107 PHE A CA 1
ATOM 846 C C . PHE A 1 107 ? -3.817 1.157 -8.923 1.00 92.62 107 PHE A C 1
ATOM 848 O O . PHE A 1 107 ? -3.703 -0.069 -8.863 1.00 92.62 107 PHE A O 1
ATOM 855 N N . LEU A 1 108 ? -3.866 1.942 -7.858 1.00 94.25 108 LEU A N 1
ATOM 856 C CA . LEU A 1 108 ? -3.653 1.514 -6.490 1.00 94.25 108 LEU A CA 1
ATOM 857 C C . LEU A 1 108 ? -4.834 1.937 -5.626 1.00 94.25 108 LEU A C 1
ATOM 859 O O . LEU A 1 108 ? -5.487 2.953 -5.872 1.00 94.25 108 LEU A O 1
ATOM 863 N N . THR A 1 109 ? -5.080 1.142 -4.599 1.00 94.81 109 THR A N 1
ATOM 864 C CA . THR A 1 109 ? -6.023 1.425 -3.531 1.00 94.81 109 THR A CA 1
ATOM 865 C C . THR A 1 10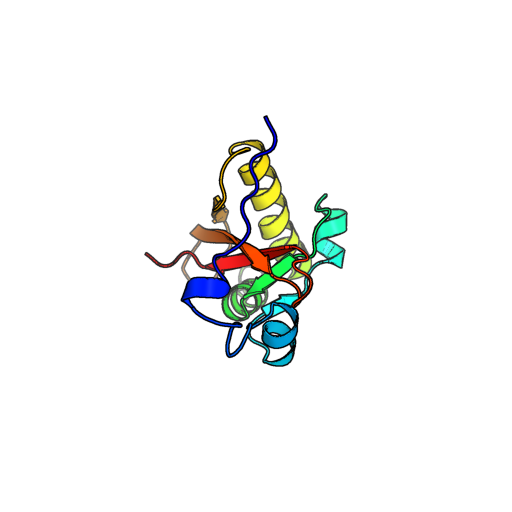9 ? -5.264 1.335 -2.217 1.00 94.81 109 THR A C 1
ATOM 867 O O . THR A 1 109 ? -4.632 0.315 -1.946 1.00 94.81 109 THR A O 1
ATOM 870 N N . ALA A 1 110 ? -5.353 2.378 -1.398 1.00 93.25 110 ALA A N 1
ATOM 871 C CA . ALA A 1 110 ? -4.925 2.335 -0.010 1.00 93.25 110 ALA A CA 1
ATOM 872 C C . ALA A 1 110 ? -6.140 2.235 0.915 1.00 93.25 110 ALA A C 1
ATOM 874 O O . ALA A 1 110 ? -7.135 2.944 0.734 1.00 93.25 110 ALA A O 1
ATOM 875 N N . GLU A 1 111 ? -6.045 1.359 1.905 1.00 91.88 111 GLU A N 1
ATOM 876 C CA . GLU A 1 111 ? -7.064 1.132 2.926 1.00 91.88 111 GLU A CA 1
ATOM 877 C C . GLU A 1 111 ? -6.415 0.977 4.302 1.00 91.88 111 GLU A C 1
ATOM 879 O O . GLU A 1 111 ? -5.228 0.669 4.412 1.00 91.88 111 GLU A O 1
ATOM 884 N N . ILE A 1 112 ? -7.189 1.216 5.357 1.00 89.12 112 ILE A N 1
ATOM 885 C CA . ILE A 1 112 ? -6.730 1.040 6.735 1.00 89.12 112 ILE A CA 1
ATOM 886 C C . ILE A 1 112 ? -7.236 -0.313 7.234 1.00 89.12 112 ILE A C 1
ATOM 888 O O . ILE A 1 112 ? -8.430 -0.597 7.162 1.00 89.12 112 ILE A O 1
ATOM 892 N N . THR A 1 113 ? -6.325 -1.132 7.746 1.00 87.31 113 THR A N 1
ATOM 893 C CA . THR A 1 113 ? -6.599 -2.420 8.388 1.00 87.31 113 THR A CA 1
ATOM 894 C C . THR A 1 113 ? -6.067 -2.433 9.821 1.00 87.31 113 THR A C 1
ATOM 896 O O . THR A 1 113 ? -5.445 -1.475 10.285 1.00 87.31 113 THR A O 1
ATOM 899 N N . LEU A 1 114 ? -6.312 -3.529 10.530 1.00 86.06 114 LEU A N 1
ATOM 900 C CA . LEU A 1 114 ? -5.792 -3.777 11.867 1.00 86.06 114 LEU A CA 1
ATOM 901 C C . LEU A 1 114 ? -4.364 -4.323 11.772 1.00 86.06 114 LEU A C 1
ATOM 903 O O . LEU A 1 114 ? -4.126 -5.368 11.170 1.00 86.06 114 LEU A O 1
ATOM 907 N N . TRP A 1 115 ? -3.416 -3.633 12.395 1.00 85.94 115 TRP A N 1
ATOM 908 C CA . TRP A 1 115 ? -2.043 -4.097 12.575 1.00 85.94 115 TRP A CA 1
ATOM 909 C C . TRP A 1 115 ? -1.984 -5.331 13.476 1.00 85.94 115 TRP A C 1
ATOM 911 O O . TRP A 1 115 ? -1.349 -6.325 13.132 1.00 85.94 115 TRP A O 1
ATOM 921 N N . ASN A 1 116 ? -2.673 -5.261 14.617 1.00 84.00 116 ASN A N 1
ATOM 922 C CA . ASN A 1 116 ? -2.687 -6.275 15.662 1.00 84.00 116 ASN A CA 1
ATOM 923 C C . ASN A 1 116 ? -4.092 -6.420 16.276 1.00 84.00 116 ASN A C 1
ATOM 925 O O . ASN A 1 116 ? -5.020 -5.678 15.947 1.00 84.00 116 ASN A O 1
ATOM 929 N N . THR A 1 117 ? -4.244 -7.375 17.192 1.00 79.19 117 THR A N 1
ATOM 930 C CA . THR A 1 117 ? -5.495 -7.615 17.929 1.00 79.19 117 THR A CA 1
ATOM 931 C C . THR A 1 117 ? -5.875 -6.481 18.883 1.00 79.19 117 THR A C 1
ATOM 933 O O . THR A 1 117 ? -7.033 -6.397 19.277 1.00 79.19 117 THR A O 1
ATOM 936 N N . ASP A 1 118 ? -4.936 -5.591 19.217 1.00 80.50 118 ASP A N 1
ATOM 937 C CA . ASP A 1 118 ? -5.167 -4.438 20.099 1.00 80.50 118 ASP A CA 1
ATOM 938 C C . ASP A 1 118 ? -5.822 -3.254 19.368 1.00 80.50 118 ASP A C 1
ATOM 940 O O . ASP A 1 118 ? -6.120 -2.225 19.975 1.00 80.50 118 ASP A O 1
ATOM 944 N N . GLY A 1 119 ? -6.045 -3.378 18.057 1.00 77.75 119 GLY A N 1
ATOM 945 C CA . GLY A 1 119 ? -6.715 -2.356 17.260 1.00 77.75 119 GLY A CA 1
ATOM 946 C C . GLY A 1 119 ? -5.799 -1.264 16.712 1.00 77.75 119 GLY A C 1
ATOM 947 O O . GLY A 1 119 ? -6.299 -0.251 16.222 1.00 77.75 119 GLY A O 1
ATOM 948 N N . ALA A 1 120 ? -4.473 -1.437 16.767 1.00 86.19 120 ALA A N 1
ATOM 949 C CA . ALA A 1 120 ? -3.555 -0.481 16.155 1.00 86.19 120 ALA A CA 1
ATOM 950 C C . ALA A 1 120 ? -3.788 -0.428 14.629 1.00 86.19 120 ALA A C 1
ATOM 952 O O . ALA A 1 120 ? -3.913 -1.482 14.006 1.00 86.19 120 ALA A O 1
ATOM 953 N N . PRO A 1 121 ? -3.875 0.756 13.996 1.00 90.06 121 PRO A N 1
ATOM 954 C CA . PRO A 1 121 ? -4.125 0.851 12.562 1.00 90.06 121 PRO A CA 1
ATOM 955 C C . PRO A 1 121 ? -2.854 0.587 11.745 1.00 90.06 121 PRO A C 1
ATOM 957 O O . PRO A 1 121 ? -1.762 1.019 12.112 1.00 90.06 121 PRO A O 1
ATOM 960 N N . MET A 1 122 ? -3.017 -0.052 10.591 1.00 91.12 122 MET A N 1
ATOM 961 C CA . MET A 1 122 ? -2.009 -0.183 9.540 1.00 91.12 122 MET A CA 1
ATOM 962 C C . MET A 1 122 ? -2.607 0.266 8.211 1.00 91.12 122 MET A C 1
ATOM 964 O O . MET A 1 122 ? -3.745 -0.067 7.894 1.00 91.12 122 MET A O 1
ATOM 968 N N . MET A 1 123 ? -1.834 0.981 7.399 1.00 93.69 123 MET A N 1
ATOM 969 C CA . MET A 1 123 ? -2.216 1.277 6.023 1.00 93.69 123 MET A CA 1
ATOM 970 C C . MET A 1 123 ? -1.719 0.176 5.087 1.00 93.69 123 MET A C 1
ATOM 972 O O . MET A 1 123 ? -0.532 -0.141 5.073 1.00 93.69 123 MET A O 1
ATOM 976 N N . VAL A 1 124 ? -2.615 -0.382 4.278 1.00 94.62 124 VAL A N 1
ATOM 977 C CA . VAL A 1 124 ? -2.285 -1.381 3.259 1.00 94.62 124 VAL A CA 1
ATOM 978 C C . VAL A 1 124 ? -2.550 -0.811 1.879 1.00 94.62 124 VAL A C 1
ATOM 980 O O . VAL A 1 124 ? -3.624 -0.281 1.599 1.00 94.62 124 VAL A O 1
ATOM 983 N N . ILE A 1 125 ? -1.556 -0.940 1.009 1.00 95.69 125 ILE A N 1
ATOM 984 C CA . ILE A 1 125 ? -1.598 -0.508 -0.382 1.00 95.69 125 ILE A CA 1
ATOM 985 C C . ILE A 1 125 ? -1.660 -1.754 -1.264 1.00 95.69 125 ILE A C 1
ATOM 987 O O . ILE A 1 125 ? -0.780 -2.620 -1.232 1.00 95.69 125 ILE A O 1
ATOM 991 N N . LYS A 1 126 ? -2.706 -1.835 -2.081 1.00 94.88 126 LYS A N 1
ATOM 992 C CA . LYS A 1 126 ? -2.949 -2.949 -2.997 1.00 94.88 126 LYS A CA 1
ATOM 993 C C . LYS A 1 126 ? -3.269 -2.457 -4.393 1.00 94.88 126 LYS A C 1
ATOM 995 O O . LYS A 1 126 ? -3.697 -1.3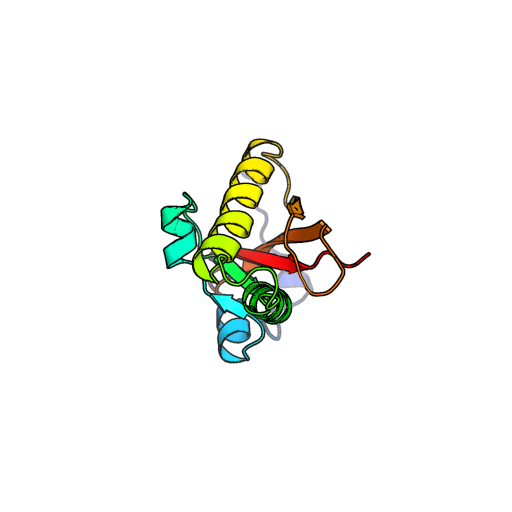20 -4.596 1.00 94.88 126 LYS A O 1
ATOM 1000 N N . LYS A 1 127 ? -3.092 -3.336 -5.371 1.00 92.75 127 LYS A N 1
ATOM 1001 C CA . LYS A 1 127 ? -3.507 -3.069 -6.742 1.00 92.75 127 LYS A CA 1
ATOM 1002 C C . LYS A 1 127 ? -5.020 -2.932 -6.798 1.00 92.75 127 LYS A C 1
ATOM 1004 O O . LYS A 1 127 ? -5.755 -3.730 -6.214 1.00 92.75 127 LYS A O 1
ATOM 1009 N N . ARG A 1 128 ? -5.499 -1.912 -7.503 1.00 89.94 128 ARG A N 1
ATOM 1010 C CA . ARG A 1 128 ? -6.934 -1.719 -7.685 1.00 89.94 128 ARG A CA 1
ATOM 1011 C C . ARG A 1 128 ? -7.468 -2.804 -8.619 1.00 89.94 128 ARG A C 1
ATOM 1013 O O . ARG A 1 128 ? -7.115 -2.841 -9.797 1.00 89.94 128 ARG A O 1
ATOM 1020 N N . THR A 1 129 ? -8.332 -3.666 -8.097 1.00 74.50 129 THR A N 1
ATOM 1021 C CA . THR A 1 129 ? -9.130 -4.589 -8.911 1.00 74.50 129 THR A CA 1
ATOM 1022 C C . THR A 1 129 ? -10.271 -3.809 -9.571 1.00 74.50 129 THR A C 1
ATOM 1024 O O . THR A 1 129 ? -10.867 -2.939 -8.930 1.00 74.50 129 THR A O 1
ATOM 1027 N N . VAL A 1 130 ? -10.497 -4.067 -10.863 1.00 57.62 130 VAL A N 1
ATOM 1028 C CA . VAL A 1 130 ? -11.579 -3.473 -11.672 1.00 57.62 130 VAL A CA 1
ATOM 1029 C C . VAL A 1 130 ? -12.908 -4.117 -11.315 1.00 57.62 130 VAL A C 1
ATOM 1031 O O . VAL A 1 130 ? -12.908 -5.355 -11.144 1.00 57.62 130 VAL A O 1
#

Solvent-accessible surface area (backbone atoms only — not comparable to full-atom values): 7673 Å² total; per-residue (Å²): 137,83,82,83,84,82,67,70,50,80,77,71,47,76,80,94,74,82,91,27,47,53,54,35,37,77,72,56,50,30,44,81,44,35,72,65,36,41,76,65,69,44,91,58,49,32,30,30,28,41,67,47,52,50,47,46,64,43,63,44,83,94,48,69,89,62,52,51,67,59,48,50,47,53,57,49,46,53,46,52,55,50,45,73,75,44,84,88,56,76,60,48,76,49,73,46,85,46,62,43,83,93,41,45,78,40,50,35,31,37,37,71,46,42,32,41,94,87,62,46,64,20,39,41,36,36,67,54,80,131

Secondary structure (DSSP, 8-state):
-------SHHHH-S-S----HHHHHHTTSEEE-HHHHHHTT--S-EEEEHHHHHHHH---GGGTT--HHHHHHHHHHHHHHHHHH-TT-SEEEEEEEEEETTEEEEEEEEEEEESSTT--EEEEEEE---

Mean predicted aligned error: 8.06 Å